Protein AF-A0A453G7S6-F1 (afdb_monomer_lite)

Foldseek 3Di:
DDDDDDDDPDPDPDPPDQLVVLVVVLVVLVVVLVVLVVVLVVCVVPDDPVCVVVNVVSVVVNVVSVVVSVVSNVRNPDDDDPVNVD

Secondary structure (DSSP, 8-state):
-------------PPPPHHHHHHHHH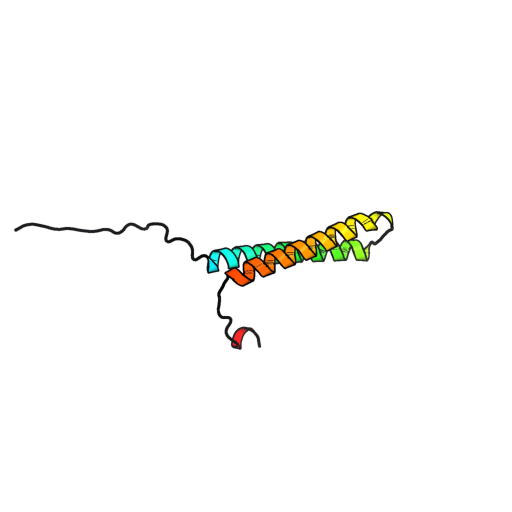HHHHHHHHHHHHHHHHHHHT--GGGHHHHHHHHHHHHHHHHHHHHHHHTT-----HHHH-

Sequence (86 aa):
ASGNGVQGVAGGDRPEDPSKQNLAQVTGSIQKTLGLLHQLNLNVSSFSSASQLPLLQRLNALVAELDTMQKLADGCNIQVPMEVVK

InterPro domains:
  IPR019145 Mediator complex, subunit Med10 [PF09748] (29-85)

Organism: Aegilops tauschii subsp. strangulata (NCBI:txid200361)

Radius of gyration: 22.99 Å; chains: 1; bounding box: 49×41×70 Å

Structure (mmCIF, N/CA/C/O backbone):
data_AF-A0A453G7S6-F1
#
_entry.id   AF-A0A453G7S6-F1
#
loop_
_atom_site.group_PDB
_atom_site.id
_atom_site.type_symbol
_atom_site.label_atom_id
_atom_site.label_alt_id
_atom_site.label_comp_id
_atom_site.label_asym_id
_atom_site.label_entity_id
_atom_site.label_seq_id
_atom_site.pdbx_PDB_ins_code
_atom_site.Cartn_x
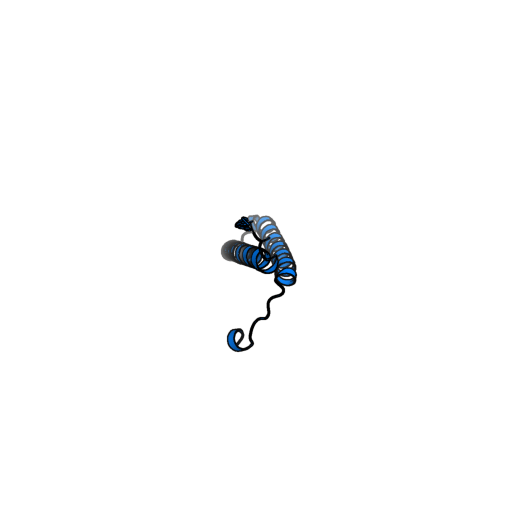_atom_site.Cartn_y
_atom_site.Cartn_z
_atom_site.occupancy
_atom_site.B_iso_or_equiv
_atom_site.auth_seq_id
_atom_site.auth_comp_id
_atom_site.auth_asym_id
_atom_site.auth_atom_id
_atom_site.pdbx_PDB_model_num
ATOM 1 N N . ALA A 1 1 ? -33.008 33.132 50.532 1.00 42.72 1 ALA A N 1
ATOM 2 C CA . ALA A 1 1 ? -31.770 32.385 50.222 1.00 42.72 1 ALA A CA 1
ATOM 3 C C . ALA A 1 1 ? -31.834 32.030 48.738 1.00 42.72 1 ALA A C 1
ATOM 5 O O . ALA A 1 1 ? -32.710 31.268 48.372 1.00 42.72 1 ALA A O 1
ATOM 6 N N . SER A 1 2 ? -31.277 32.829 47.824 1.00 41.50 2 SER A N 1
ATOM 7 C CA . SER A 1 2 ? -29.853 32.975 47.461 1.00 41.50 2 SER A CA 1
ATOM 8 C C . SER A 1 2 ? -29.202 31.655 47.036 1.00 41.50 2 SER A C 1
ATOM 10 O O . SER A 1 2 ? -29.029 30.785 47.884 1.00 41.50 2 SER A O 1
ATOM 12 N N . GLY A 1 3 ? -28.823 31.550 45.753 1.00 38.22 3 GLY A N 1
ATOM 13 C CA . GLY A 1 3 ? -27.837 30.570 45.280 1.00 38.22 3 GLY A CA 1
ATOM 14 C C . GLY A 1 3 ? -28.102 29.933 43.914 1.00 38.22 3 GLY A C 1
ATOM 15 O O . GLY A 1 3 ? -28.428 28.756 43.848 1.00 38.22 3 GLY A O 1
ATOM 16 N N . ASN A 1 4 ? -27.913 30.696 42.834 1.00 51.12 4 ASN A N 1
ATOM 17 C CA . ASN A 1 4 ? -27.696 30.193 41.470 1.00 51.12 4 ASN A CA 1
ATOM 18 C C . ASN A 1 4 ? -26.400 29.356 41.404 1.00 51.12 4 ASN A C 1
ATOM 20 O O . ASN A 1 4 ? -25.435 29.689 42.090 1.00 51.12 4 ASN A O 1
ATOM 24 N N . GLY A 1 5 ? -26.323 28.361 40.515 1.00 38.31 5 GLY A N 1
ATOM 25 C CA . GLY A 1 5 ? -25.093 27.591 40.294 1.00 38.31 5 GLY A CA 1
ATOM 26 C C . GLY A 1 5 ? -25.088 26.827 38.975 1.00 38.31 5 GLY A C 1
ATOM 27 O O . GLY A 1 5 ? -25.330 25.629 38.937 1.00 38.31 5 GLY A O 1
ATOM 28 N N . VAL A 1 6 ? -24.821 27.553 37.893 1.00 58.25 6 VAL A N 1
ATOM 29 C CA . VAL A 1 6 ? -24.517 27.033 36.556 1.00 58.25 6 VAL A CA 1
ATOM 30 C C . VAL A 1 6 ? -23.236 26.187 36.606 1.00 58.25 6 VAL A C 1
ATOM 32 O O . VAL A 1 6 ? -22.200 26.668 37.053 1.00 58.25 6 VAL A O 1
ATOM 35 N N . GLN A 1 7 ? -23.285 24.967 36.076 1.00 43.91 7 GLN A N 1
ATOM 36 C CA . GLN A 1 7 ? -22.127 24.243 35.537 1.00 43.91 7 GLN A CA 1
ATOM 37 C C . GLN A 1 7 ? -22.654 23.540 34.272 1.00 43.91 7 GLN A C 1
ATOM 39 O O . GLN A 1 7 ? -23.387 22.568 34.354 1.00 43.91 7 GLN A O 1
ATOM 44 N N . GLY A 1 8 ? -22.474 24.062 33.059 1.00 47.75 8 GLY A N 1
ATOM 45 C CA . GLY A 1 8 ? -21.229 24.639 32.576 1.00 47.75 8 GLY A CA 1
ATOM 46 C C . GLY A 1 8 ? -20.178 23.541 32.440 1.00 47.75 8 GLY A C 1
ATOM 47 O O . GLY A 1 8 ? -19.071 23.712 32.934 1.00 47.75 8 GLY A O 1
ATOM 48 N N . VAL A 1 9 ? -20.524 22.397 31.836 1.00 44.62 9 VAL A N 1
ATOM 49 C CA . VAL A 1 9 ? -19.502 21.456 31.366 1.00 44.62 9 VAL A CA 1
ATOM 50 C C . VAL A 1 9 ? -19.166 21.859 29.944 1.00 44.62 9 VAL A C 1
ATOM 52 O O . VAL A 1 9 ? -19.948 21.680 29.011 1.00 44.62 9 VAL A O 1
ATOM 55 N N . ALA A 1 10 ? -18.025 22.530 29.861 1.00 41.38 10 ALA A N 1
ATOM 56 C CA . ALA A 1 10 ? -17.352 22.957 28.660 1.00 41.38 10 ALA A CA 1
ATOM 57 C C . ALA A 1 10 ? -17.356 21.865 27.584 1.00 41.38 10 ALA A C 1
ATOM 59 O O . ALA A 1 10 ? -17.245 20.674 27.886 1.00 41.38 10 ALA A O 1
ATOM 60 N N . GLY A 1 11 ? -17.424 22.300 26.324 1.00 44.84 11 GLY A N 1
ATOM 61 C CA . GLY A 1 11 ? -16.942 21.518 25.195 1.00 44.84 11 GLY A CA 1
ATOM 62 C C . GLY A 1 11 ? -15.467 21.202 25.413 1.00 44.84 11 GLY A C 1
ATOM 63 O O . GLY A 1 11 ? -14.597 21.971 25.027 1.00 44.84 11 GLY A O 1
ATOM 64 N N . GLY A 1 12 ? -15.202 20.112 26.122 1.00 38.06 12 GLY A N 1
ATOM 65 C CA . GLY A 1 12 ? -13.925 19.432 26.088 1.00 38.06 12 GLY A CA 1
ATOM 66 C C . GLY A 1 12 ? -13.961 18.498 24.896 1.00 38.06 12 GLY A C 1
ATOM 67 O O . GLY A 1 12 ? -14.946 17.768 24.739 1.00 38.06 12 GLY A O 1
ATOM 68 N N . ASP A 1 13 ? -12.918 18.553 24.069 1.00 53.41 13 ASP A N 1
ATOM 69 C CA . ASP A 1 13 ? -12.585 17.514 23.099 1.00 53.41 13 ASP A CA 1
ATOM 70 C C . ASP A 1 13 ? -12.879 16.153 23.727 1.00 53.41 13 ASP A C 1
ATOM 72 O O . ASP A 1 13 ? -12.177 15.683 24.627 1.00 53.41 13 ASP A O 1
ATOM 76 N N . ARG A 1 14 ? -13.984 15.537 23.303 1.00 60.06 14 ARG A N 1
ATOM 77 C CA . ARG A 1 14 ? -14.201 14.126 23.588 1.00 60.06 14 ARG A CA 1
ATOM 78 C C . ARG A 1 14 ? -13.052 13.410 22.887 1.00 60.06 14 ARG A C 1
ATOM 80 O O . ARG A 1 14 ? -12.847 13.708 21.711 1.00 60.06 14 ARG A O 1
ATOM 87 N N . PRO A 1 15 ? -12.329 12.494 23.556 1.00 61.25 15 PRO A N 1
ATOM 88 C CA . PRO A 1 15 ? -11.350 11.664 22.872 1.00 61.25 15 PRO A CA 1
ATOM 89 C C . PRO A 1 15 ? -12.017 11.094 21.623 1.00 61.25 15 PRO A C 1
ATOM 91 O O . PRO A 1 15 ? -13.110 10.523 21.728 1.00 61.25 15 PRO A O 1
ATOM 94 N N . GLU A 1 16 ? -11.433 11.351 20.451 1.00 68.81 16 GLU A N 1
ATOM 95 C CA . GLU A 1 16 ? -11.967 10.807 19.211 1.00 68.81 16 GLU A CA 1
ATOM 96 C C . GLU A 1 16 ? -12.093 9.292 19.376 1.00 68.81 16 GLU A C 1
ATOM 98 O O . GLU A 1 16 ? -11.212 8.639 19.938 1.00 68.81 16 GLU A O 1
ATOM 103 N N . ASP A 1 17 ? -13.232 8.744 18.953 1.00 81.81 17 ASP A N 1
ATOM 104 C CA . ASP A 1 17 ? -13.472 7.309 19.028 1.00 81.81 17 ASP A CA 1
ATOM 105 C C . ASP A 1 17 ? -12.340 6.601 18.262 1.00 81.81 17 ASP A C 1
ATOM 107 O O . ASP A 1 17 ? -12.205 6.835 17.054 1.00 81.81 17 ASP A O 1
ATOM 111 N N . PRO A 1 18 ? -11.517 5.766 18.923 1.00 83.94 18 PRO A N 1
ATOM 112 C CA . PRO A 1 18 ? -10.358 5.134 18.294 1.00 83.94 18 PRO A CA 1
ATOM 113 C C . PRO A 1 18 ? -10.754 4.326 17.053 1.00 83.94 18 PRO A C 1
ATOM 115 O O . PRO A 1 18 ? -9.989 4.246 16.096 1.00 83.94 18 PRO A O 1
ATOM 118 N N . SER A 1 19 ? -11.988 3.823 17.016 1.00 85.81 19 SER A N 1
ATOM 119 C CA . SER A 1 19 ? -12.590 3.162 15.857 1.00 85.81 19 SER A CA 1
ATOM 120 C C . SER A 1 19 ? -12.668 4.095 14.645 1.00 85.81 19 SER A C 1
ATOM 122 O O . SER A 1 19 ? -12.306 3.720 13.531 1.00 85.81 19 SER A O 1
ATOM 124 N N . LYS A 1 20 ? -13.102 5.346 14.851 1.00 87.12 20 LYS A N 1
ATOM 125 C CA . LYS A 1 20 ? -13.210 6.364 13.792 1.00 87.12 20 LYS A CA 1
ATOM 126 C C . LYS A 1 20 ? -11.840 6.813 13.304 1.00 87.12 20 LYS A C 1
ATOM 128 O O . LYS A 1 20 ? -11.657 6.993 12.102 1.00 87.12 20 LYS A O 1
ATOM 133 N N . GLN A 1 21 ? -10.882 6.952 14.217 1.00 90.69 21 GLN A N 1
ATOM 134 C CA . GLN A 1 21 ? -9.507 7.280 13.857 1.00 90.69 21 GLN A CA 1
ATOM 135 C C . GLN A 1 21 ? -8.876 6.156 13.021 1.00 90.69 21 GLN A C 1
ATOM 137 O O . GLN A 1 21 ? -8.307 6.427 11.963 1.00 90.69 21 GLN A O 1
ATOM 142 N N . ASN A 1 22 ? -9.030 4.897 13.438 1.00 92.19 22 ASN A N 1
ATOM 143 C CA . ASN A 1 22 ? -8.534 3.744 12.686 1.00 92.19 22 ASN A CA 1
ATOM 144 C C . ASN A 1 22 ? -9.189 3.652 11.303 1.00 92.19 22 ASN A C 1
ATOM 146 O O . ASN A 1 22 ? -8.490 3.418 10.324 1.00 92.19 22 ASN A O 1
ATOM 150 N N . LEU A 1 23 ? -10.487 3.94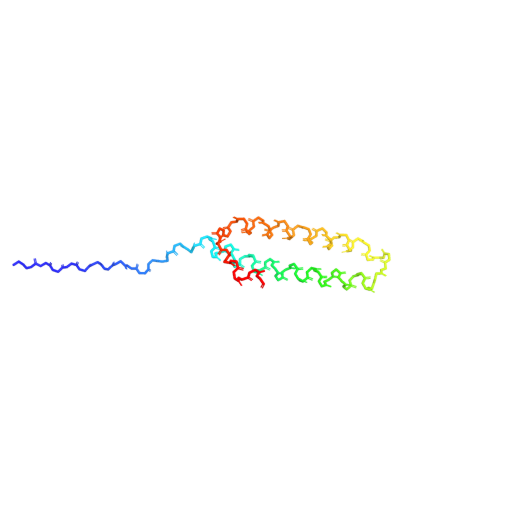6 11.176 1.00 92.00 23 LEU A N 1
ATOM 151 C CA . LEU A 1 23 ? -11.164 3.999 9.874 1.00 92.00 23 LEU A CA 1
ATOM 152 C C . LEU A 1 23 ? -10.605 5.088 8.947 1.00 92.00 23 LEU A C 1
ATOM 154 O O . LEU A 1 23 ? -10.436 4.856 7.745 1.00 92.00 23 LEU A O 1
ATOM 158 N N . ALA A 1 24 ? -10.294 6.272 9.482 1.00 93.81 24 ALA A N 1
ATOM 159 C CA . ALA A 1 24 ? -9.647 7.330 8.709 1.00 93.81 24 ALA A CA 1
ATOM 160 C C . ALA A 1 24 ? -8.252 6.893 8.228 1.00 93.81 24 ALA A C 1
ATOM 162 O O . ALA A 1 24 ? -7.885 7.128 7.075 1.00 93.81 24 ALA A O 1
ATOM 163 N N . GLN A 1 25 ? -7.503 6.189 9.080 1.00 95.38 25 GLN A N 1
ATOM 164 C CA . GLN A 1 25 ? -6.202 5.626 8.721 1.00 95.38 25 GLN A CA 1
ATOM 165 C C . GLN A 1 25 ? -6.327 4.506 7.679 1.00 95.38 25 GLN A C 1
ATOM 167 O O . GLN A 1 25 ? -5.600 4.537 6.690 1.00 95.38 25 GLN A O 1
ATOM 172 N N . VAL A 1 26 ? -7.297 3.591 7.817 1.00 95.25 26 VAL A N 1
ATOM 173 C CA . VAL A 1 26 ? -7.620 2.571 6.801 1.00 95.25 26 VAL A CA 1
ATOM 174 C C . VAL A 1 26 ? -7.940 3.232 5.461 1.00 95.25 26 VAL A C 1
ATOM 176 O O . VAL A 1 26 ? -7.430 2.800 4.432 1.00 95.25 26 VAL A O 1
ATOM 179 N N . THR A 1 27 ? -8.711 4.321 5.456 1.00 95.56 27 THR A N 1
ATOM 180 C CA . THR A 1 27 ? -9.013 5.080 4.230 1.00 95.56 27 THR A CA 1
ATOM 181 C C . THR A 1 27 ? -7.738 5.621 3.571 1.00 95.56 27 THR A C 1
ATOM 183 O O . THR A 1 27 ? -7.571 5.504 2.355 1.00 95.56 27 THR A O 1
ATOM 186 N N . GLY A 1 28 ? -6.803 6.158 4.362 1.00 97.44 28 GLY A N 1
ATOM 187 C CA . GLY A 1 28 ? -5.486 6.578 3.873 1.00 97.44 28 GLY A CA 1
ATOM 188 C C . GLY A 1 28 ? -4.650 5.412 3.328 1.00 97.44 28 GLY A C 1
ATOM 189 O O . GLY A 1 28 ? -4.068 5.516 2.245 1.00 97.44 28 GLY A O 1
ATOM 190 N N . SER A 1 29 ? -4.644 4.274 4.024 1.00 97.25 29 SER A N 1
ATOM 191 C CA . SER A 1 29 ? -3.960 3.053 3.585 1.00 97.25 29 SER A CA 1
ATOM 192 C C . SER A 1 29 ? -4.539 2.478 2.293 1.00 97.25 29 SER A C 1
ATOM 194 O O . SER A 1 29 ? -3.781 2.022 1.435 1.00 97.25 29 SER A O 1
ATOM 196 N N . ILE A 1 30 ? -5.857 2.566 2.082 1.00 97.50 30 ILE A N 1
ATOM 197 C CA . ILE A 1 30 ? -6.497 2.195 0.811 1.00 97.50 30 ILE A CA 1
ATOM 198 C C . ILE A 1 30 ? -5.942 3.060 -0.325 1.00 97.50 30 ILE A C 1
ATOM 200 O O . ILE A 1 30 ? -5.520 2.527 -1.351 1.00 97.50 30 ILE A O 1
ATOM 204 N N . GLN A 1 31 ? -5.877 4.383 -0.146 1.00 98.00 31 GLN A N 1
ATOM 205 C CA . GLN A 1 31 ? -5.329 5.285 -1.167 1.00 98.00 31 GLN A CA 1
ATOM 206 C C . GLN A 1 31 ? -3.863 4.966 -1.483 1.00 98.00 31 GLN A C 1
ATOM 208 O O . GLN A 1 31 ? -3.477 4.893 -2.653 1.00 98.00 31 GLN A O 1
ATOM 213 N N . LYS A 1 32 ? -3.047 4.719 -0.452 1.00 98.00 32 LYS A N 1
ATOM 214 C CA . LYS A 1 32 ? -1.641 4.336 -0.619 1.00 98.00 32 LYS A CA 1
ATOM 215 C C . LYS A 1 32 ? -1.498 2.998 -1.349 1.00 98.00 32 LYS A C 1
ATOM 217 O O . LYS A 1 32 ? -0.697 2.896 -2.278 1.00 98.00 32 LYS A O 1
ATOM 222 N N . THR A 1 33 ? -2.316 2.009 -0.995 1.00 98.19 33 THR A N 1
ATOM 223 C CA . THR A 1 33 ? -2.372 0.696 -1.656 1.00 98.19 33 THR A CA 1
ATOM 224 C C . THR A 1 33 ? -2.739 0.833 -3.133 1.00 98.19 33 THR A C 1
ATOM 226 O O . THR A 1 33 ? -2.051 0.274 -3.986 1.00 98.19 33 THR A O 1
ATOM 229 N N . LEU A 1 34 ? -3.763 1.626 -3.464 1.00 98.38 34 LEU A N 1
ATOM 230 C CA . LEU A 1 34 ? -4.151 1.900 -4.852 1.00 98.38 34 LEU A CA 1
ATOM 231 C C . LEU A 1 34 ? -3.012 2.557 -5.645 1.00 98.38 34 LEU A C 1
ATOM 233 O O . LEU A 1 34 ? -2.746 2.168 -6.783 1.00 98.38 34 LEU A O 1
ATOM 237 N N . GLY A 1 35 ? -2.291 3.503 -5.037 1.00 97.81 35 GLY A N 1
ATOM 238 C CA . GLY A 1 35 ? -1.109 4.118 -5.643 1.00 97.81 35 GLY A CA 1
ATOM 239 C C . GLY A 1 35 ? 0.011 3.110 -5.923 1.00 97.81 35 GLY A C 1
ATOM 240 O O . GLY A 1 35 ? 0.584 3.107 -7.014 1.00 97.81 35 GLY A O 1
ATOM 241 N N . LEU A 1 36 ? 0.296 2.216 -4.971 1.00 98.06 36 LEU A N 1
ATOM 242 C CA . LEU A 1 36 ? 1.286 1.148 -5.135 1.00 98.06 36 LEU A CA 1
ATOM 243 C C . LEU A 1 36 ? 0.884 0.163 -6.239 1.00 98.06 36 LEU A C 1
ATOM 245 O O . LEU A 1 36 ? 1.717 -0.164 -7.084 1.00 98.06 36 LEU A O 1
AT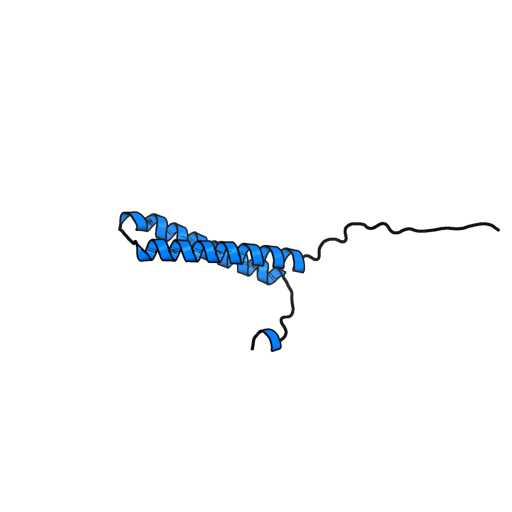OM 249 N N . LEU A 1 37 ? -0.385 -0.256 -6.283 1.00 98.31 37 LEU A N 1
ATOM 250 C CA . LEU A 1 37 ? -0.921 -1.122 -7.339 1.00 98.31 37 LEU A CA 1
ATOM 251 C C . LEU A 1 37 ? -0.792 -0.473 -8.719 1.00 98.31 37 LEU A C 1
ATOM 253 O O . LEU A 1 37 ? -0.357 -1.121 -9.671 1.00 98.31 37 LEU A O 1
ATOM 257 N N . HIS A 1 38 ? -1.107 0.818 -8.829 1.00 97.69 38 HIS A N 1
ATOM 258 C CA . HIS A 1 38 ? -0.947 1.549 -10.079 1.00 97.69 38 HIS A CA 1
ATOM 259 C C . HIS A 1 38 ? 0.520 1.587 -10.534 1.00 97.69 38 HIS A C 1
ATOM 261 O O . HIS A 1 38 ? 0.820 1.266 -11.685 1.00 97.69 38 HIS A O 1
ATOM 267 N N . GLN A 1 39 ? 1.454 1.906 -9.632 1.00 95.94 39 GLN A N 1
ATOM 268 C CA . GLN A 1 39 ? 2.885 1.898 -9.957 1.00 95.94 39 GLN A CA 1
ATOM 269 C C . GLN A 1 39 ? 3.394 0.505 -10.334 1.00 95.94 39 GLN A C 1
ATOM 271 O O . GLN A 1 39 ? 4.226 0.379 -11.233 1.00 95.94 39 GLN A O 1
ATOM 276 N N . LEU A 1 40 ? 2.901 -0.538 -9.662 1.00 96.94 40 LEU A N 1
ATOM 277 C CA . LEU A 1 40 ? 3.214 -1.922 -9.996 1.00 96.94 40 LEU A CA 1
ATOM 278 C C . LEU A 1 40 ? 2.768 -2.241 -11.427 1.00 96.94 40 LEU A C 1
ATOM 280 O O . LEU A 1 40 ? 3.551 -2.781 -12.206 1.00 96.94 40 LEU A O 1
ATOM 284 N N . ASN A 1 41 ? 1.546 -1.846 -11.792 1.00 97.19 41 ASN A N 1
ATOM 285 C CA . ASN A 1 41 ? 1.012 -2.047 -13.132 1.00 97.19 41 ASN A CA 1
ATOM 286 C C . ASN A 1 41 ? 1.863 -1.353 -14.205 1.00 97.19 41 ASN A C 1
ATOM 288 O O . ASN A 1 41 ? 2.192 -1.975 -15.214 1.00 97.19 41 ASN A O 1
ATOM 292 N N . LEU A 1 42 ? 2.268 -0.097 -13.983 1.00 95.44 42 LEU A N 1
ATOM 293 C CA . LEU A 1 42 ? 3.151 0.621 -14.912 1.00 95.44 42 LEU A CA 1
ATOM 294 C C . LEU A 1 42 ? 4.496 -0.096 -15.076 1.00 95.44 42 LEU A C 1
ATOM 296 O O . LEU A 1 42 ? 4.943 -0.320 -16.197 1.00 95.44 42 LEU A O 1
ATOM 300 N N . ASN A 1 43 ? 5.101 -0.524 -13.966 1.00 93.75 43 ASN A N 1
ATOM 301 C CA . ASN A 1 43 ? 6.362 -1.260 -13.976 1.00 93.75 43 ASN A CA 1
ATOM 302 C C . ASN A 1 43 ? 6.295 -2.575 -14.754 1.00 93.75 43 ASN A C 1
ATOM 304 O O . ASN A 1 43 ? 7.235 -2.904 -15.473 1.00 93.75 43 ASN A O 1
ATOM 308 N N . VAL A 1 44 ? 5.224 -3.346 -14.559 1.00 95.94 44 VAL A N 1
ATOM 309 C CA . VAL A 1 44 ? 5.021 -4.627 -15.248 1.00 95.94 44 VAL A CA 1
ATOM 310 C C . VAL A 1 44 ? 4.745 -4.387 -16.732 1.00 95.94 44 VAL A C 1
ATOM 312 O O . VAL A 1 44 ? 5.304 -5.081 -17.577 1.00 95.94 44 VAL A O 1
ATOM 315 N N . SER A 1 45 ? 3.947 -3.366 -17.056 1.00 97.06 45 SER A N 1
ATOM 316 C CA . SER A 1 45 ? 3.597 -3.015 -18.438 1.00 97.06 45 SER A CA 1
ATOM 317 C C . SER A 1 45 ? 4.808 -2.583 -19.270 1.00 97.06 45 SER A C 1
ATOM 319 O O . SER A 1 45 ? 4.852 -2.848 -20.467 1.00 97.06 45 SER A O 1
ATOM 321 N N . SER A 1 46 ? 5.799 -1.933 -18.653 1.00 94.50 46 SER A N 1
ATOM 322 C CA . SER A 1 46 ? 7.038 -1.494 -19.308 1.00 94.50 46 SER A CA 1
ATOM 323 C C . SER A 1 46 ? 8.270 -2.222 -18.759 1.00 94.50 46 SER A C 1
ATOM 325 O O . SER A 1 46 ? 9.320 -1.606 -18.546 1.00 94.50 46 SER A O 1
ATOM 327 N N . PHE A 1 47 ? 8.129 -3.509 -18.439 1.00 96.81 47 PHE A N 1
ATOM 328 C CA . PHE A 1 47 ? 9.189 -4.253 -17.771 1.00 96.81 47 PHE A CA 1
ATOM 329 C C . PHE A 1 47 ? 10.469 -4.333 -18.619 1.00 96.81 47 PHE A C 1
ATOM 331 O O . PHE A 1 47 ? 10.443 -4.597 -19.819 1.00 96.81 47 PHE A O 1
ATOM 338 N N . SER A 1 48 ? 11.608 -4.157 -17.951 1.00 96.56 48 SER A N 1
ATOM 339 C CA . SER A 1 48 ? 12.947 -4.409 -18.481 1.00 96.56 48 SER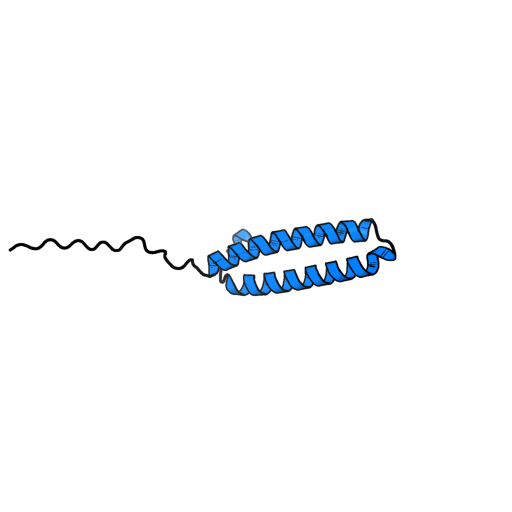 A CA 1
ATOM 340 C C . SER A 1 48 ? 13.821 -5.000 -17.374 1.00 96.56 48 SER A C 1
ATOM 342 O O . SER A 1 48 ? 13.506 -4.852 -16.191 1.00 96.56 48 SER A O 1
ATOM 344 N N . SER A 1 49 ? 14.959 -5.607 -17.718 1.00 96.25 49 SER A N 1
ATOM 345 C CA . SER A 1 49 ? 15.892 -6.152 -16.718 1.00 96.25 49 SER A CA 1
ATOM 346 C C . SER A 1 49 ? 16.370 -5.098 -15.708 1.00 96.25 49 SER A C 1
ATOM 348 O O . SER A 1 49 ? 16.564 -5.408 -14.535 1.00 96.25 49 SER A O 1
ATOM 350 N N . ALA A 1 50 ? 16.489 -3.830 -16.122 1.00 95.75 50 ALA A N 1
ATOM 351 C CA . ALA A 1 50 ? 16.837 -2.722 -15.228 1.00 95.75 50 ALA A CA 1
ATOM 352 C C . ALA A 1 50 ? 15.738 -2.421 -14.187 1.00 95.75 50 ALA A C 1
ATOM 354 O O . ALA A 1 50 ? 16.013 -1.887 -13.113 1.00 95.75 50 ALA A O 1
ATOM 355 N N . SER A 1 51 ? 14.491 -2.795 -14.477 1.00 94.94 51 SER A N 1
ATOM 356 C CA . SER A 1 51 ? 13.325 -2.567 -13.620 1.00 94.94 51 SER A CA 1
ATOM 357 C C . SER A 1 51 ? 13.119 -3.663 -12.570 1.00 94.94 51 SER A C 1
ATOM 359 O O . SER A 1 51 ? 12.239 -3.515 -11.723 1.00 94.94 51 SER A O 1
ATOM 361 N N . GLN A 1 52 ? 13.918 -4.738 -12.573 1.00 96.31 52 GLN A N 1
ATOM 362 C CA . GLN A 1 52 ? 13.729 -5.891 -11.686 1.00 96.31 52 GLN A CA 1
ATOM 363 C C . GLN A 1 52 ? 13.813 -5.528 -10.196 1.00 96.31 52 GLN A C 1
ATOM 365 O O . GLN A 1 52 ? 12.894 -5.832 -9.435 1.00 96.31 52 GLN A O 1
ATOM 370 N N . LEU A 1 53 ? 14.883 -4.851 -9.769 1.00 96.75 53 LEU A N 1
ATOM 371 C CA . LEU A 1 53 ? 15.015 -4.421 -8.374 1.00 96.75 53 LEU A CA 1
ATOM 372 C C . LEU A 1 53 ? 13.911 -3.413 -7.982 1.00 96.75 53 LEU A C 1
ATOM 374 O O . LEU A 1 53 ? 13.243 -3.642 -6.970 1.00 96.75 53 LEU A O 1
ATOM 378 N N . PRO A 1 54 ? 13.629 -2.364 -8.783 1.00 95.06 54 PRO A N 1
ATOM 379 C CA . PRO A 1 54 ? 12.500 -1.473 -8.525 1.00 95.06 54 PRO A CA 1
ATOM 380 C C . PRO A 1 54 ? 11.129 -2.171 -8.466 1.00 95.06 54 PRO A C 1
ATOM 382 O O . PRO A 1 54 ? 10.234 -1.687 -7.773 1.00 95.06 54 PRO A O 1
ATOM 385 N N . LEU A 1 55 ? 10.922 -3.269 -9.198 1.00 96.88 55 LEU A N 1
ATOM 386 C CA . LEU A 1 55 ? 9.692 -4.063 -9.144 1.00 96.88 55 LEU A CA 1
ATOM 387 C C . LEU A 1 55 ? 9.581 -4.827 -7.819 1.00 96.88 55 LEU A C 1
ATOM 389 O O . LEU A 1 55 ? 8.543 -4.745 -7.165 1.00 96.88 55 LEU A O 1
ATOM 393 N N . LEU A 1 56 ? 10.653 -5.497 -7.385 1.00 97.38 56 LEU A N 1
ATOM 394 C CA . LEU A 1 56 ? 10.694 -6.198 -6.094 1.00 97.38 56 LEU A CA 1
ATOM 395 C C . LEU A 1 56 ? 10.451 -5.246 -4.918 1.00 97.38 56 LEU A C 1
ATOM 397 O O . LEU A 1 56 ? 9.683 -5.558 -4.012 1.00 97.38 56 LEU A O 1
ATOM 401 N N . GLN A 1 57 ? 11.053 -4.057 -4.951 1.00 97.19 57 GLN A N 1
ATOM 402 C CA . GLN A 1 57 ? 10.832 -3.036 -3.925 1.00 97.19 57 GLN A CA 1
ATOM 403 C C . GLN A 1 57 ? 9.364 -2.600 -3.853 1.00 97.19 57 GLN A C 1
ATOM 405 O O . GLN A 1 57 ? 8.821 -2.462 -2.758 1.00 97.19 57 GLN A O 1
ATOM 410 N N . ARG A 1 58 ? 8.700 -2.426 -5.003 1.00 96.75 58 ARG A N 1
ATOM 411 C CA . ARG A 1 58 ? 7.275 -2.063 -5.049 1.00 96.75 58 ARG A CA 1
ATOM 412 C C . ARG A 1 58 ? 6.368 -3.194 -4.564 1.00 96.75 58 ARG A C 1
ATOM 414 O O . ARG A 1 58 ? 5.406 -2.909 -3.859 1.00 96.75 58 ARG A O 1
ATOM 421 N N . LEU A 1 59 ? 6.688 -4.452 -4.876 1.00 98.06 59 LEU A N 1
ATOM 422 C CA . LEU A 1 59 ? 5.976 -5.613 -4.325 1.00 98.06 59 LEU A CA 1
ATOM 423 C C . LEU A 1 59 ? 6.093 -5.666 -2.799 1.00 98.06 59 LEU A C 1
ATOM 425 O O . LEU A 1 59 ? 5.083 -5.797 -2.114 1.00 98.06 59 LEU A O 1
ATOM 429 N N . ASN A 1 60 ? 7.301 -5.489 -2.259 1.00 98.25 60 ASN A N 1
ATOM 430 C CA . ASN A 1 60 ? 7.513 -5.465 -0.811 1.00 98.25 60 ASN A CA 1
ATOM 431 C C . ASN A 1 60 ? 6.750 -4.315 -0.143 1.00 98.25 60 ASN A C 1
ATOM 433 O O . ASN A 1 60 ? 6.129 -4.516 0.897 1.00 98.25 60 ASN A O 1
ATOM 437 N N . ALA A 1 61 ? 6.759 -3.124 -0.750 1.00 98.06 61 ALA A N 1
ATOM 438 C CA . ALA A 1 61 ? 6.000 -1.981 -0.253 1.00 98.06 61 ALA A CA 1
ATOM 439 C C . ALA A 1 61 ? 4.487 -2.246 -0.253 1.00 98.06 61 ALA A C 1
ATOM 441 O O . ALA A 1 61 ? 3.811 -1.886 0.707 1.00 98.06 61 ALA A O 1
ATOM 442 N N . LEU A 1 62 ? 3.961 -2.901 -1.296 1.00 98.38 62 LEU A N 1
ATOM 443 C CA . LEU A 1 62 ? 2.554 -3.296 -1.368 1.00 98.38 62 LEU A CA 1
ATOM 444 C C . LEU A 1 62 ? 2.192 -4.276 -0.249 1.00 98.38 62 LEU A C 1
ATOM 446 O O . LEU A 1 62 ? 1.218 -4.053 0.458 1.00 98.38 62 LEU A O 1
ATOM 450 N N . VAL A 1 63 ? 2.991 -5.327 -0.053 1.00 98.25 63 VAL A N 1
ATOM 451 C CA . VAL A 1 63 ? 2.753 -6.315 1.011 1.00 98.25 63 VAL A CA 1
ATOM 452 C C . VAL A 1 63 ? 2.805 -5.663 2.397 1.00 98.25 63 VAL A C 1
ATOM 454 O O . VAL A 1 63 ? 1.933 -5.921 3.222 1.00 98.25 63 VAL A O 1
ATOM 457 N N . ALA A 1 64 ? 3.776 -4.780 2.645 1.00 98.31 64 ALA A N 1
ATOM 458 C CA . ALA A 1 64 ? 3.891 -4.061 3.914 1.00 98.31 64 ALA A CA 1
ATOM 459 C C . ALA A 1 64 ? 2.701 -3.117 4.175 1.00 98.31 64 ALA A C 1
ATOM 461 O O . ALA A 1 64 ? 2.240 -2.996 5.311 1.00 98.31 64 ALA A O 1
ATOM 462 N N . GLU A 1 65 ? 2.184 -2.456 3.135 1.00 98.12 65 GLU A N 1
ATOM 463 C CA . GLU A 1 65 ? 1.005 -1.598 3.276 1.00 98.12 65 GLU A CA 1
ATOM 464 C C . GLU A 1 65 ? -0.266 -2.414 3.528 1.00 98.12 65 GLU A C 1
ATOM 466 O O . GLU A 1 65 ? -1.072 -2.029 4.368 1.00 98.12 65 GLU A O 1
ATOM 471 N N . LEU A 1 66 ? -0.427 -3.565 2.868 1.00 97.94 66 LEU A N 1
ATOM 472 C CA . LEU A 1 66 ? -1.555 -4.465 3.116 1.00 97.94 66 LEU A CA 1
ATOM 473 C C . LEU A 1 66 ? -1.546 -5.016 4.552 1.00 97.94 66 LEU A C 1
ATOM 475 O O . LEU A 1 66 ? -2.592 -5.047 5.194 1.00 97.94 66 LEU A O 1
ATOM 479 N N . ASP A 1 67 ? -0.377 -5.387 5.082 1.00 97.69 67 ASP A N 1
ATOM 480 C CA . ASP A 1 67 ? -0.216 -5.784 6.490 1.00 97.69 67 ASP A CA 1
ATOM 481 C C . ASP A 1 67 ? -0.562 -4.633 7.452 1.00 97.69 67 ASP A C 1
ATOM 483 O O . ASP A 1 67 ? -1.257 -4.829 8.450 1.00 97.69 67 ASP A O 1
ATOM 487 N N . THR A 1 68 ? -0.149 -3.406 7.120 1.00 96.12 68 THR A N 1
ATOM 488 C CA . THR A 1 68 ? -0.521 -2.205 7.884 1.00 96.12 68 THR A CA 1
ATOM 489 C C . THR A 1 68 ? -2.037 -1.994 7.877 1.00 96.12 68 THR A C 1
ATOM 491 O O . THR A 1 68 ? -2.638 -1.794 8.931 1.00 96.12 68 THR A O 1
ATOM 494 N N . MET A 1 69 ? -2.669 -2.094 6.706 1.00 96.19 69 MET A N 1
ATOM 495 C CA . MET A 1 69 ? -4.112 -1.931 6.543 1.00 96.19 69 MET A CA 1
ATOM 496 C C . MET A 1 69 ? -4.898 -2.991 7.322 1.00 96.19 69 MET A C 1
ATOM 498 O O . MET A 1 69 ? -5.896 -2.648 7.951 1.00 96.19 69 MET A O 1
ATOM 502 N N . GLN A 1 70 ? -4.435 -4.247 7.341 1.00 94.69 70 GLN A N 1
ATOM 503 C CA . GLN A 1 70 ? -5.043 -5.311 8.144 1.00 94.69 70 GLN A CA 1
ATOM 504 C C . GLN A 1 70 ? -5.000 -4.978 9.642 1.00 94.69 70 GLN A C 1
ATOM 506 O O . GLN A 1 70 ? -6.029 -5.022 10.309 1.00 94.69 70 GLN A O 1
ATOM 511 N N . LYS A 1 71 ? -3.837 -4.567 10.162 1.00 94.00 71 LYS A N 1
ATOM 512 C CA . LYS A 1 71 ? -3.673 -4.204 11.582 1.00 94.00 71 LYS A CA 1
ATOM 513 C C . LYS A 1 71 ? -4.560 -3.029 11.996 1.00 94.00 71 LYS A C 1
ATOM 515 O O . LYS A 1 71 ? -5.092 -3.013 13.102 1.00 94.00 71 LYS A O 1
ATOM 520 N N . LEU A 1 72 ? -4.726 -2.045 11.112 1.00 93.50 72 LEU A N 1
ATOM 521 C CA . LEU A 1 72 ? -5.631 -0.915 11.335 1.00 93.50 72 LEU A CA 1
ATOM 522 C C . LEU A 1 72 ? -7.104 -1.344 11.285 1.00 93.50 72 LEU A C 1
ATOM 524 O O . LEU A 1 72 ? -7.908 -0.883 12.097 1.00 93.50 72 LEU A O 1
ATOM 528 N N . ALA A 1 73 ? -7.457 -2.239 10.358 1.00 91.19 73 ALA A N 1
ATOM 529 C CA . ALA A 1 73 ? -8.809 -2.768 10.222 1.00 91.19 73 ALA A CA 1
ATOM 530 C C . ALA A 1 73 ? -9.246 -3.556 11.467 1.00 91.19 73 ALA A C 1
ATOM 532 O O . ALA A 1 73 ? -10.368 -3.361 11.937 1.00 91.19 73 ALA A O 1
ATOM 533 N N . ASP A 1 74 ? -8.347 -4.349 12.060 1.00 91.25 74 ASP A N 1
ATOM 534 C CA . ASP A 1 74 ? -8.600 -5.069 13.316 1.00 91.25 74 ASP A CA 1
ATOM 535 C C . ASP A 1 74 ? -8.972 -4.106 14.465 1.00 91.25 74 ASP A C 1
ATOM 537 O O . ASP A 1 74 ? -9.792 -4.427 15.324 1.00 91.25 74 ASP A O 1
ATOM 541 N N . GLY A 1 75 ? -8.419 -2.886 14.454 1.00 88.94 75 GLY A N 1
ATOM 542 C CA . GLY A 1 75 ? -8.704 -1.830 15.428 1.00 88.94 75 GLY A CA 1
ATOM 543 C C . GLY A 1 75 ? -9.959 -0.993 15.147 1.00 88.94 75 GLY A C 1
ATOM 544 O O . GLY A 1 75 ? -10.318 -0.158 15.977 1.00 88.94 75 GLY A O 1
ATOM 545 N N . CYS A 1 76 ? -10.626 -1.159 14.000 1.00 88.38 76 CYS A N 1
ATOM 546 C CA . CYS A 1 76 ? -11.822 -0.377 13.663 1.00 88.38 76 CYS A CA 1
ATOM 547 C C . CYS A 1 76 ? -13.068 -0.836 14.433 1.00 88.38 76 CYS A C 1
ATOM 549 O O . CYS A 1 76 ? -13.987 -0.044 14.586 1.00 88.38 76 CYS A O 1
ATOM 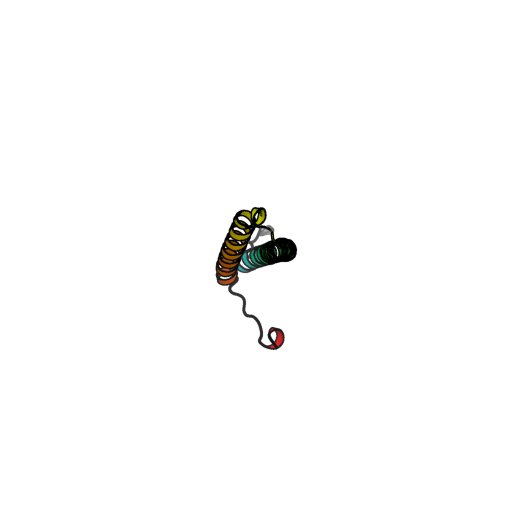551 N N . ASN A 1 77 ? -13.118 -2.094 14.892 1.00 83.69 77 ASN A N 1
ATOM 552 C CA . ASN A 1 77 ? -14.203 -2.684 15.694 1.00 83.69 77 ASN A CA 1
ATOM 553 C C . ASN A 1 77 ? -15.633 -2.253 15.278 1.00 83.69 77 ASN A C 1
ATOM 555 O O . ASN A 1 77 ? -16.493 -1.987 16.122 1.00 83.69 77 ASN A O 1
ATOM 559 N N . ILE A 1 78 ? -15.884 -2.167 13.965 1.00 84.81 78 ILE A N 1
ATOM 560 C CA . ILE A 1 78 ? -17.185 -1.796 13.401 1.00 84.81 78 ILE A CA 1
ATOM 561 C C . ILE A 1 78 ? -17.985 -3.028 12.995 1.00 84.81 78 ILE A C 1
ATOM 563 O O . ILE A 1 78 ? -17.440 -4.013 12.502 1.00 84.81 78 ILE A O 1
ATOM 567 N N . GLN A 1 79 ? -19.305 -2.953 13.150 1.00 84.94 79 GLN A N 1
ATOM 568 C CA . GLN A 1 79 ? -20.211 -3.933 12.561 1.00 84.94 79 GLN A CA 1
ATOM 569 C C . GLN A 1 79 ? -20.580 -3.474 11.153 1.00 84.94 79 GLN A C 1
ATOM 571 O O . GLN A 1 79 ? -21.090 -2.368 10.977 1.00 84.94 79 GLN A O 1
ATOM 576 N N . VAL A 1 80 ? -20.326 -4.322 10.157 1.00 85.38 80 VAL A N 1
ATOM 577 C CA . VAL A 1 80 ? -20.779 -4.098 8.781 1.00 85.38 80 VAL A CA 1
ATOM 578 C C . VAL A 1 80 ? -22.102 -4.847 8.600 1.00 85.38 80 VAL A C 1
ATOM 580 O O . VAL A 1 80 ? -22.106 -6.077 8.688 1.00 85.38 80 VAL A O 1
ATOM 583 N N . PRO A 1 81 ? -23.232 -4.149 8.385 1.00 89.06 81 PRO A N 1
ATOM 584 C CA . PRO A 1 81 ? -24.512 -4.799 8.131 1.00 89.06 81 PRO A CA 1
ATOM 585 C C . PRO A 1 81 ? -24.452 -5.653 6.861 1.00 89.06 81 PRO A C 1
ATOM 587 O O . PRO A 1 81 ? -23.832 -5.264 5.868 1.00 89.06 81 PRO A O 1
ATOM 590 N N . MET A 1 82 ? -25.123 -6.807 6.859 1.00 91.06 82 MET A N 1
ATOM 591 C CA . MET A 1 82 ? -25.118 -7.722 5.710 1.00 91.06 82 MET A CA 1
ATOM 592 C C . MET A 1 82 ? -25.720 -7.098 4.448 1.00 91.06 82 MET A C 1
ATOM 594 O O . MET A 1 82 ? -25.416 -7.546 3.348 1.00 91.06 82 MET A O 1
ATOM 598 N N . GLU A 1 83 ? -26.566 -6.078 4.579 1.00 92.56 83 GLU A N 1
ATOM 599 C CA . GLU A 1 83 ? -27.137 -5.331 3.455 1.00 92.56 83 GLU A CA 1
ATOM 600 C C . GLU A 1 83 ? -26.072 -4.578 2.650 1.00 92.56 83 GLU A C 1
ATOM 602 O O . GLU A 1 83 ? -26.291 -4.303 1.478 1.00 92.56 83 GLU A O 1
ATOM 607 N N . VAL A 1 84 ? -24.929 -4.260 3.266 1.00 87.94 84 VAL A N 1
ATOM 608 C CA . VAL A 1 84 ? -23.826 -3.518 2.636 1.00 87.94 84 VAL A CA 1
ATOM 609 C C . VAL A 1 84 ? -22.881 -4.445 1.861 1.00 87.94 84 VAL A C 1
ATOM 611 O O . VAL A 1 84 ? -22.195 -3.996 0.950 1.00 87.94 84 VAL A O 1
ATOM 614 N N . VAL A 1 85 ? -22.834 -5.734 2.214 1.00 83.62 85 VAL A N 1
ATOM 615 C CA . VAL A 1 85 ? -21.908 -6.727 1.630 1.00 83.62 85 VAL A CA 1
ATOM 616 C C . VAL A 1 85 ? -22.525 -7.470 0.429 1.00 83.62 85 VAL A C 1
ATOM 618 O O . VAL A 1 85 ? -21.828 -8.220 -0.251 1.00 83.62 85 VAL A O 1
ATOM 621 N N . LYS A 1 86 ? -23.829 -7.296 0.186 1.00 59.72 86 LYS A N 1
ATOM 622 C CA . LYS A 1 86 ? -24.588 -7.982 -0.873 1.00 59.72 86 LYS A CA 1
ATOM 623 C C . LYS A 1 86 ? -24.433 -7.344 -2.248 1.00 59.72 86 LYS A C 1
ATOM 625 O O . LYS A 1 86 ? -24.378 -6.100 -2.324 1.00 59.72 86 LYS A O 1
#

pLDDT: mean 85.21, std 18.86, range [38.06, 98.38]